Protein AF-A0A8S2WFT0-F1 (afdb_monomer)

Nearest PDB structures (foldseek):
  3u0j-assembly2_A  TM=7.528E-01  e=4.608E-02  Pseudomonas syringae pv. tomato str. DC3000
  3u0j-assembly1_B  TM=7.737E-01  e=7.701E-02  Pseudomonas syringae pv. tomato str. DC3000
  1og3-assembly1_A  TM=6.635E-01  e=4.914E-02  Rattus norvegicus
  1ojz-assembly1_A  TM=5.974E-01  e=1.361E-02  Staphylococcus aureus
  4h0x-assembly1_A  TM=6.082E-01  e=4.608E-02  Clostridium perfringens

Radius of gyration: 13.29 Å; Cα contacts (8 Å, |Δi|>4): 196; chains: 1; bounding box: 23×29×34 Å

Secondary structure (DSSP, 8-state):
-EEESS--GGG--TT-EEEE-S-EEEES-HHHHHHHH-SSS--EEE----SS-EE-TTTSS-GGG-EEEEPTTEEEE--S--EE-TTS-EE-

Solvent-accessible surface area (backbone atoms only — not comparable to full-atom values): 5101 Å² total; per-residue (Å²): 54,36,41,34,62,46,57,59,34,88,82,51,47,54,71,40,74,47,66,43,68,55,73,41,78,27,28,78,39,69,70,55,34,51,66,40,23,51,92,56,52,37,13,21,40,37,71,63,88,72,96,71,60,45,73,38,71,92,75,51,94,60,60,90,36,55,41,30,42,33,56,57,58,44,73,46,66,37,84,54,65,48,45,76,44,97,59,57,20,22,36,70

Sequence (92 aa):
RRGVPIDIGKNFAKNQILQWWSVNSCSSSPNVIKNFLGDNQNSTLFLIEALNGKKISGYTECENEDEVILRMGTEFRVKGDPLAQLNSSCIV

Mean predicted aligned error: 3.64 Å

Structure (mmCIF, N/CA/C/O backbone):
data_AF-A0A8S2WFT0-F1
#
_entry.id   AF-A0A8S2WFT0-F1
#
loop_
_atom_site.group_PDB
_atom_site.id
_atom_site.type_symbol
_atom_site.label_atom_id
_atom_site.label_alt_id
_atom_site.label_comp_id
_atom_site.label_asym_id
_atom_site.label_entity_id
_atom_site.label_seq_id
_atom_site.pdbx_PDB_ins_code
_atom_site.Cartn_x
_atom_site.Cartn_y
_atom_site.Cartn_z
_atom_site.occupancy
_atom_site.B_iso_or_equiv
_atom_site.auth_seq_id
_atom_site.auth_comp_id
_atom_site.auth_asym_id
_atom_site.auth_atom_id
_atom_site.pdbx_PDB_model_num
ATOM 1 N N . ARG A 1 1 ? -5.111 2.794 1.670 1.00 93.12 1 ARG A N 1
ATOM 2 C CA . ARG A 1 1 ? -3.899 3.342 1.005 1.00 93.12 1 ARG A CA 1
ATOM 3 C C . ARG A 1 1 ? -2.765 3.365 2.025 1.00 93.12 1 ARG A C 1
ATOM 5 O O . ARG A 1 1 ? -3.059 3.346 3.219 1.00 93.12 1 ARG A O 1
ATOM 12 N N . ARG A 1 2 ? -1.506 3.397 1.586 1.00 94.44 2 ARG A N 1
ATOM 13 C CA . ARG A 1 2 ? -0.337 3.390 2.479 1.00 94.44 2 ARG A CA 1
ATOM 14 C C . ARG A 1 2 ? 0.747 4.328 1.952 1.00 94.44 2 ARG A C 1
ATOM 16 O O . ARG A 1 2 ? 1.065 4.264 0.772 1.00 94.44 2 ARG A O 1
ATOM 23 N N . GLY A 1 3 ? 1.284 5.182 2.819 1.00 93.94 3 GLY A N 1
ATOM 24 C CA . GLY A 1 3 ? 2.437 6.030 2.516 1.00 93.94 3 GLY A CA 1
ATOM 25 C C . GLY A 1 3 ? 3.723 5.393 3.031 1.00 93.94 3 GLY A C 1
ATOM 26 O O . GLY A 1 3 ? 3.716 4.761 4.089 1.00 93.94 3 GLY A O 1
ATOM 27 N N . VAL A 1 4 ? 4.804 5.521 2.268 1.00 93.94 4 VAL A N 1
ATOM 28 C CA . VAL A 1 4 ? 6.147 5.073 2.646 1.00 93.94 4 VAL A CA 1
ATOM 29 C C . VAL A 1 4 ? 7.135 6.202 2.318 1.00 93.94 4 VAL A C 1
ATOM 31 O O . VAL A 1 4 ? 7.164 6.633 1.165 1.00 93.94 4 VAL A O 1
ATOM 34 N N . PRO A 1 5 ? 7.968 6.673 3.265 1.00 93.69 5 PRO A N 1
ATOM 35 C CA . PRO A 1 5 ? 8.825 7.851 3.081 1.00 93.69 5 PRO A CA 1
ATOM 36 C C . PRO A 1 5 ? 10.137 7.542 2.328 1.00 93.69 5 PRO A C 1
ATOM 38 O O . PRO A 1 5 ? 11.185 8.111 2.621 1.00 93.69 5 PRO A O 1
ATOM 41 N N . ILE A 1 6 ? 10.088 6.586 1.397 1.00 91.81 6 ILE A N 1
ATOM 42 C CA . ILE A 1 6 ? 11.163 6.228 0.465 1.00 91.81 6 ILE A CA 1
ATOM 43 C C . ILE A 1 6 ? 10.547 5.872 -0.896 1.00 91.81 6 ILE A C 1
ATOM 45 O O . ILE A 1 6 ? 9.453 5.301 -0.948 1.00 91.81 6 ILE A O 1
ATOM 49 N N . ASP A 1 7 ? 11.239 6.182 -1.996 1.00 90.94 7 ASP A N 1
ATOM 50 C CA . ASP A 1 7 ? 10.856 5.717 -3.336 1.00 90.94 7 ASP A CA 1
ATOM 51 C C . ASP A 1 7 ? 11.302 4.261 -3.539 1.00 90.94 7 ASP A C 1
ATOM 53 O O . ASP A 1 7 ? 12.491 3.956 -3.641 1.00 90.94 7 ASP A O 1
ATOM 57 N N . ILE A 1 8 ? 10.326 3.359 -3.591 1.00 92.94 8 ILE A N 1
ATOM 58 C CA . ILE A 1 8 ? 10.493 1.940 -3.918 1.00 92.94 8 ILE A CA 1
ATOM 59 C C . ILE A 1 8 ? 9.598 1.534 -5.092 1.00 92.94 8 ILE A C 1
ATOM 61 O O . ILE A 1 8 ? 9.451 0.342 -5.365 1.00 92.94 8 ILE A O 1
ATOM 65 N N . GLY A 1 9 ? 8.997 2.501 -5.795 1.00 90.19 9 GLY A N 1
ATOM 66 C CA . GLY A 1 9 ? 8.009 2.239 -6.841 1.00 90.19 9 GLY A CA 1
ATOM 67 C C . GLY A 1 9 ? 8.566 1.416 -8.000 1.00 90.19 9 GLY A C 1
ATOM 68 O O . GLY A 1 9 ? 7.877 0.560 -8.541 1.00 90.19 9 GLY A O 1
ATOM 69 N N . LYS A 1 10 ? 9.860 1.577 -8.298 1.00 90.75 10 LYS A N 1
ATOM 70 C CA . LYS A 1 10 ? 10.585 0.828 -9.342 1.00 90.75 10 LYS A CA 1
ATOM 71 C C . LYS A 1 10 ? 10.648 -0.686 -9.107 1.00 90.75 10 LYS A C 1
ATOM 73 O O . LYS A 1 10 ? 10.946 -1.423 -10.039 1.00 90.75 10 LYS A O 1
ATOM 78 N N . ASN A 1 11 ? 10.369 -1.151 -7.889 1.00 93.31 11 ASN A N 1
ATOM 79 C CA . ASN A 1 11 ? 10.346 -2.579 -7.558 1.00 93.31 11 ASN A CA 1
ATOM 80 C C . ASN A 1 11 ? 9.023 -3.261 -7.941 1.00 93.31 11 ASN A C 1
ATOM 82 O O . ASN A 1 11 ? 8.887 -4.471 -7.747 1.00 93.31 11 ASN A O 1
ATOM 86 N N . PHE A 1 12 ? 8.054 -2.487 -8.436 1.00 94.81 12 PHE A N 1
ATOM 87 C CA . PHE A 1 12 ? 6.722 -2.951 -8.785 1.00 94.81 12 PHE A CA 1
ATOM 88 C C . PHE A 1 12 ? 6.515 -2.866 -10.295 1.00 94.81 12 PHE A C 1
ATOM 90 O O . PHE A 1 12 ? 6.805 -1.852 -10.921 1.00 94.81 12 PHE A O 1
ATOM 97 N N . ALA A 1 13 ? 5.988 -3.929 -10.885 1.00 95.12 13 ALA A N 1
ATOM 98 C CA . ALA A 1 13 ? 5.601 -3.972 -12.288 1.00 95.12 13 ALA A CA 1
ATOM 99 C C . ALA A 1 13 ? 4.147 -4.422 -12.409 1.00 95.12 13 ALA A C 1
ATOM 101 O O . ALA A 1 13 ? 3.661 -5.220 -11.603 1.00 95.12 13 ALA A O 1
ATOM 102 N N . LYS A 1 14 ? 3.434 -3.942 -13.431 1.00 96.19 14 LYS A N 1
AT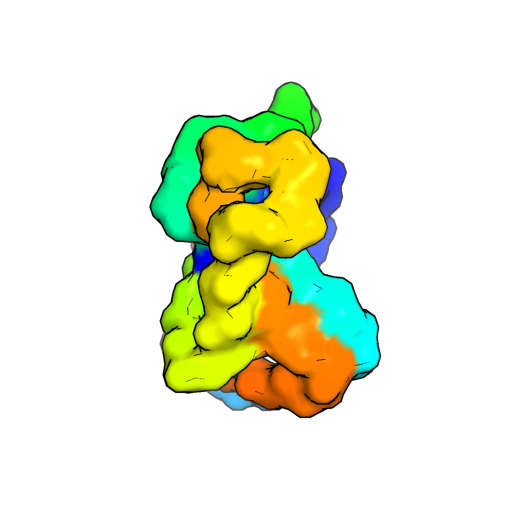OM 103 C CA . LYS A 1 14 ? 2.054 -4.364 -13.677 1.00 96.19 14 LYS A CA 1
ATOM 104 C C . LYS A 1 14 ? 1.940 -5.890 -13.757 1.00 96.19 14 LYS A C 1
ATOM 106 O O . LYS A 1 14 ? 2.773 -6.564 -14.355 1.00 96.19 14 LYS A O 1
ATOM 111 N N . ASN A 1 15 ? 0.870 -6.430 -13.175 1.00 96.75 15 ASN A N 1
ATOM 112 C CA . ASN A 1 15 ? 0.587 -7.862 -13.019 1.00 96.75 15 ASN A CA 1
ATOM 113 C C . ASN A 1 15 ? 1.554 -8.641 -12.118 1.00 96.75 15 ASN A C 1
ATOM 115 O O . ASN A 1 15 ? 1.327 -9.835 -11.912 1.00 96.75 15 ASN A O 1
ATOM 119 N N . GLN A 1 16 ? 2.573 -8.004 -11.537 1.00 96.75 16 GLN A N 1
ATOM 120 C CA . GLN A 1 16 ? 3.396 -8.642 -10.520 1.00 96.75 16 GLN A CA 1
ATOM 121 C C . GLN A 1 16 ? 2.522 -9.058 -9.338 1.00 96.75 16 GLN A C 1
ATOM 123 O O . GLN A 1 16 ? 1.688 -8.289 -8.847 1.00 96.75 16 GLN A O 1
ATOM 128 N N . ILE A 1 17 ? 2.727 -10.294 -8.895 1.00 96.94 17 ILE A N 1
ATOM 129 C CA . ILE A 1 17 ? 2.153 -10.821 -7.665 1.00 96.94 17 ILE A CA 1
ATOM 130 C C . ILE A 1 17 ? 3.221 -10.686 -6.588 1.00 96.94 17 ILE A C 1
ATOM 132 O O . ILE A 1 17 ? 4.366 -11.092 -6.786 1.00 96.94 17 ILE A O 1
ATOM 136 N N . LEU A 1 18 ? 2.852 -10.085 -5.466 1.00 95.06 18 LEU A N 1
ATOM 137 C CA . LEU A 1 18 ? 3.729 -9.929 -4.316 1.00 95.06 18 LEU A CA 1
ATOM 138 C C . LEU A 1 18 ? 3.003 -10.321 -3.040 1.00 95.06 18 LEU A C 1
ATOM 140 O O . LEU A 1 18 ? 1.795 -10.135 -2.911 1.00 95.06 18 LEU A O 1
ATOM 144 N N . GLN A 1 19 ? 3.766 -10.817 -2.079 1.00 95.69 19 GLN A N 1
ATOM 145 C CA . GLN A 1 19 ? 3.256 -11.160 -0.766 1.00 95.69 19 GLN A CA 1
ATOM 146 C C . GLN A 1 19 ? 3.931 -10.287 0.281 1.00 95.69 19 GLN A C 1
ATOM 148 O O . GLN A 1 19 ? 5.160 -10.227 0.365 1.00 95.69 19 GLN A O 1
ATOM 153 N N . TRP A 1 20 ? 3.128 -9.601 1.089 1.00 94.44 20 TRP A N 1
ATOM 154 C CA . TRP A 1 20 ? 3.639 -8.879 2.244 1.00 94.44 20 TRP A CA 1
ATOM 155 C C . TRP A 1 20 ? 3.569 -9.761 3.482 1.00 94.44 20 TRP A C 1
ATOM 157 O O . TRP A 1 20 ? 2.498 -10.019 4.026 1.00 94.44 20 TRP A O 1
ATOM 167 N N . TRP A 1 21 ? 4.735 -10.221 3.932 1.00 94.00 21 TRP A N 1
ATOM 168 C CA . TRP A 1 21 ? 4.864 -11.111 5.086 1.00 94.00 21 TRP A CA 1
ATOM 169 C C . TRP A 1 21 ? 4.563 -10.430 6.421 1.00 94.00 21 TRP A C 1
ATOM 171 O O . TRP A 1 21 ? 4.095 -11.086 7.344 1.00 94.00 21 TRP A O 1
ATOM 181 N N . SER A 1 22 ? 4.795 -9.124 6.535 1.00 94.12 22 SER A N 1
ATOM 182 C CA . SER A 1 22 ? 4.488 -8.368 7.748 1.00 94.12 22 SER A CA 1
ATOM 183 C C . SER A 1 22 ? 2.996 -8.048 7.871 1.00 94.12 22 SER A C 1
ATOM 185 O O . SER A 1 22 ? 2.242 -8.046 6.895 1.00 94.12 22 SER A O 1
ATOM 187 N N . VAL A 1 23 ? 2.567 -7.712 9.087 1.00 93.50 23 VAL A N 1
ATOM 188 C CA . VAL A 1 23 ? 1.315 -6.972 9.283 1.00 93.50 23 VAL A CA 1
ATOM 189 C C . VAL A 1 23 ? 1.487 -5.588 8.660 1.00 93.50 23 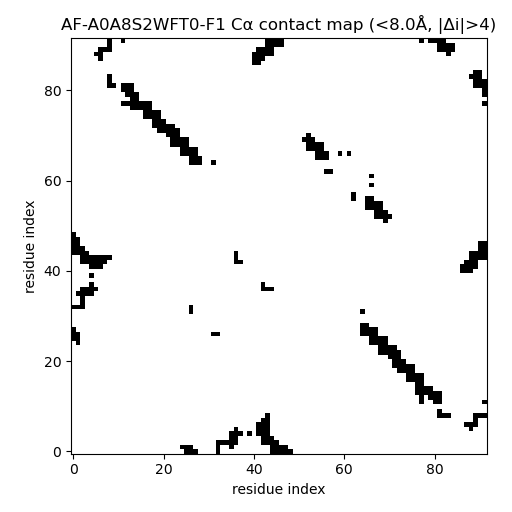VAL A C 1
ATOM 191 O O . VAL A 1 23 ? 2.516 -4.941 8.862 1.00 93.50 23 VAL A O 1
ATOM 194 N N . ASN A 1 24 ? 0.505 -5.144 7.877 1.00 93.69 24 ASN A N 1
ATOM 195 C CA . ASN A 1 24 ? 0.581 -3.863 7.180 1.00 93.69 24 ASN A CA 1
ATOM 196 C C . ASN A 1 24 ? -0.534 -2.934 7.638 1.00 93.69 24 ASN A C 1
ATOM 198 O O . ASN A 1 24 ? -1.713 -3.230 7.447 1.00 93.69 24 ASN A O 1
ATOM 202 N N . SER A 1 25 ? -0.134 -1.792 8.194 1.00 93.31 25 SER A N 1
ATOM 203 C CA . SER A 1 25 ? -1.042 -0.696 8.509 1.00 93.31 25 SER A CA 1
ATOM 204 C C . SER A 1 25 ? -1.305 0.166 7.272 1.00 93.31 25 SER A C 1
ATOM 206 O O . SER A 1 25 ? -0.392 0.480 6.491 1.00 93.31 25 SER A O 1
ATOM 208 N N . CYS A 1 26 ? -2.580 0.490 7.077 1.00 95.19 26 CYS A N 1
ATOM 209 C CA . CYS A 1 26 ? -3.117 1.323 6.012 1.00 95.19 26 CYS A CA 1
ATOM 210 C C . CYS A 1 26 ? -4.148 2.288 6.597 1.00 95.19 26 CYS A C 1
ATOM 212 O O . CYS A 1 26 ? -4.762 2.003 7.616 1.00 95.19 26 CYS A O 1
ATOM 214 N N . SER A 1 27 ? -4.423 3.379 5.890 1.00 95.94 27 SER A N 1
ATOM 215 C CA . SER A 1 27 ? -5.491 4.311 6.259 1.00 95.94 27 SER A CA 1
ATOM 216 C C . SER A 1 27 ? -6.409 4.592 5.067 1.00 95.94 27 SER A C 1
ATOM 218 O O . SER A 1 27 ? -5.997 4.496 3.895 1.00 95.94 27 SER A O 1
ATOM 220 N N . SER A 1 28 ? -7.677 4.907 5.352 1.00 93.12 28 SER A N 1
ATOM 221 C CA . SER A 1 28 ? -8.595 5.517 4.379 1.00 93.12 28 SER A CA 1
ATOM 222 C C . SER A 1 28 ? -8.535 7.048 4.359 1.00 93.12 28 SER A C 1
ATOM 224 O O . SER A 1 28 ? -8.987 7.640 3.377 1.00 93.12 28 SER A O 1
ATOM 226 N N . SER A 1 29 ? -7.931 7.682 5.367 1.00 94.25 29 SER A N 1
ATOM 227 C CA . SER A 1 29 ? -7.814 9.137 5.493 1.00 94.25 29 SER A CA 1
ATOM 228 C C . SER A 1 29 ? -6.620 9.687 4.694 1.00 94.25 29 SER A C 1
ATOM 230 O O . SER A 1 29 ? -5.467 9.378 5.006 1.00 94.25 29 SER A O 1
ATOM 232 N N . PRO A 1 30 ? -6.843 10.543 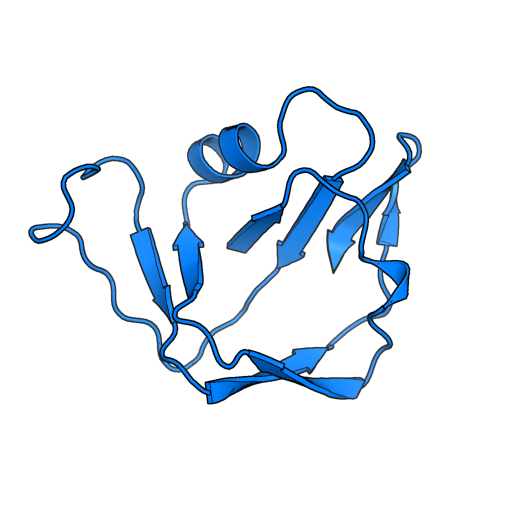3.673 1.00 90.38 30 PRO A N 1
ATOM 233 C CA . PRO A 1 30 ? -5.761 11.154 2.896 1.00 90.38 30 PRO A CA 1
ATOM 234 C C . PRO A 1 30 ? -4.780 11.971 3.740 1.00 90.38 30 PRO A C 1
ATOM 236 O O . PRO A 1 30 ? -3.597 12.014 3.417 1.00 90.38 30 PRO A O 1
ATOM 239 N N . ASN A 1 31 ? -5.259 12.614 4.807 1.00 92.38 31 ASN A N 1
ATOM 240 C CA . ASN A 1 31 ? -4.427 13.468 5.655 1.00 92.38 31 ASN A CA 1
ATOM 241 C C . ASN A 1 31 ? -3.446 12.645 6.492 1.00 92.38 31 ASN A C 1
ATOM 243 O O . ASN A 1 31 ? -2.277 12.997 6.576 1.00 92.38 31 ASN A O 1
ATOM 247 N N . VAL A 1 32 ? -3.900 11.511 7.025 1.00 94.19 32 VAL A N 1
ATOM 248 C CA . VAL A 1 32 ? -3.055 10.576 7.780 1.00 94.19 32 VAL A CA 1
ATOM 249 C C . VAL A 1 32 ? -1.955 10.030 6.877 1.00 94.19 32 VAL A C 1
ATOM 251 O O . VAL A 1 32 ? -0.780 10.069 7.221 1.00 94.19 32 VAL A O 1
ATOM 254 N N . ILE A 1 33 ? -2.315 9.606 5.662 1.00 94.00 33 ILE A N 1
ATOM 255 C CA . ILE A 1 33 ? -1.357 9.059 4.693 1.00 94.00 33 ILE A CA 1
ATOM 256 C C . ILE A 1 33 ? -0.279 10.078 4.317 1.00 94.00 33 ILE A C 1
ATOM 258 O O . ILE A 1 33 ? 0.879 9.691 4.180 1.00 94.00 33 ILE A O 1
ATOM 262 N N . LYS A 1 34 ? -0.635 11.362 4.162 1.00 91.38 34 LYS A N 1
ATOM 263 C CA . LYS A 1 34 ? 0.340 12.427 3.870 1.00 91.38 34 LYS A CA 1
ATOM 264 C C . LYS A 1 34 ? 1.436 12.495 4.932 1.00 91.38 34 LYS A C 1
ATOM 266 O O . LYS A 1 34 ? 2.599 12.600 4.563 1.00 91.38 34 LYS A O 1
ATOM 271 N N . ASN A 1 35 ? 1.093 12.331 6.209 1.00 92.38 35 ASN A N 1
ATOM 272 C CA . ASN A 1 35 ? 2.079 12.336 7.294 1.00 92.38 35 ASN A CA 1
ATOM 273 C C . ASN A 1 35 ? 3.092 11.182 7.162 1.00 92.38 35 ASN A C 1
ATOM 275 O O . ASN A 1 35 ? 4.260 11.349 7.495 1.00 92.38 35 ASN A O 1
ATOM 279 N N . PHE A 1 36 ? 2.676 10.032 6.617 1.00 92.06 36 PHE A N 1
ATOM 280 C CA . PHE A 1 36 ? 3.555 8.877 6.380 1.00 92.06 36 PHE A CA 1
ATOM 281 C C . PHE A 1 36 ? 4.392 8.966 5.095 1.00 92.06 36 PHE A C 1
ATOM 283 O O . PHE A 1 36 ? 5.315 8.170 4.919 1.00 92.06 36 PHE A O 1
ATOM 290 N N . LEU A 1 37 ? 4.091 9.898 4.186 1.00 91.19 37 LEU A N 1
ATOM 291 C CA . LEU A 1 37 ? 4.957 10.179 3.033 1.00 91.19 37 LEU A CA 1
ATOM 292 C C . LEU A 1 37 ? 6.182 11.012 3.440 1.00 91.19 37 LEU A C 1
ATOM 294 O O . LEU A 1 37 ? 7.211 10.938 2.771 1.00 91.19 37 LEU A O 1
ATOM 298 N N . GLY A 1 38 ? 6.088 11.734 4.562 1.00 85.31 38 GLY A N 1
ATOM 299 C CA . GLY A 1 38 ? 7.117 12.649 5.045 1.00 85.31 38 GLY A CA 1
ATOM 300 C C . GLY A 1 38 ? 7.258 13.904 4.177 1.00 85.31 38 GLY A C 1
ATOM 301 O O . GLY A 1 38 ? 6.568 14.073 3.173 1.00 85.31 38 GLY A O 1
ATOM 302 N N . ASP A 1 39 ? 8.188 14.777 4.564 1.00 80.31 39 ASP A N 1
ATOM 303 C CA . ASP A 1 39 ? 8.467 16.038 3.852 1.00 80.31 39 ASP A CA 1
ATOM 304 C C . ASP A 1 39 ? 9.449 15.866 2.681 1.00 80.31 39 ASP A C 1
ATOM 306 O O . ASP A 1 39 ? 9.697 16.788 1.901 1.00 80.31 39 ASP A O 1
ATOM 310 N N . ASN A 1 40 ? 10.032 14.673 2.553 1.00 69.00 40 ASN A N 1
ATOM 311 C CA . ASN A 1 40 ? 11.005 14.373 1.519 1.00 69.00 40 ASN A CA 1
ATOM 312 C C . ASN A 1 40 ? 10.317 14.122 0.177 1.00 69.00 40 ASN A C 1
ATOM 314 O O . ASN A 1 40 ? 9.280 13.470 0.079 1.00 69.00 40 ASN A O 1
ATOM 318 N N . GLN A 1 41 ? 10.962 14.585 -0.890 1.00 76.00 41 GLN A N 1
ATOM 319 C CA . GLN A 1 41 ? 10.446 14.445 -2.248 1.00 76.00 41 GLN A CA 1
ATOM 320 C C . GLN A 1 41 ? 10.484 12.980 -2.755 1.00 76.00 41 GLN A C 1
ATOM 322 O O . GLN A 1 41 ? 9.767 12.632 -3.682 1.00 76.00 41 GLN A O 1
ATOM 327 N N . ASN A 1 42 ? 11.191 12.073 -2.071 1.00 88.88 42 ASN A N 1
ATOM 328 C CA . ASN A 1 42 ? 11.305 10.657 -2.441 1.00 88.88 42 ASN A CA 1
ATOM 329 C C . ASN A 1 42 ? 10.400 9.768 -1.576 1.00 88.88 42 ASN A C 1
ATOM 331 O O . ASN A 1 42 ? 10.849 9.236 -0.562 1.00 88.88 42 ASN A O 1
ATOM 335 N N . SER A 1 43 ? 9.143 9.580 -1.969 1.00 94.06 43 SER A N 1
ATOM 336 C CA . SER A 1 43 ? 8.185 8.734 -1.241 1.00 94.06 43 SER A CA 1
ATOM 337 C C . SER A 1 43 ? 7.384 7.829 -2.175 1.00 94.06 43 SER A C 1
ATOM 339 O O . SER A 1 43 ? 7.312 8.065 -3.378 1.00 94.06 43 SER A O 1
ATOM 341 N N . THR A 1 44 ? 6.776 6.776 -1.629 1.00 94.88 44 THR A N 1
ATOM 342 C CA . THR A 1 44 ? 5.887 5.874 -2.369 1.00 94.88 44 THR A CA 1
ATOM 343 C C . THR A 1 44 ? 4.494 5.894 -1.759 1.00 94.88 44 THR A C 1
ATOM 345 O O . THR A 1 44 ? 4.322 5.616 -0.569 1.00 94.88 44 THR A O 1
ATOM 348 N N . LEU A 1 45 ? 3.484 6.176 -2.579 1.00 95.00 45 LEU A N 1
ATOM 349 C CA . LEU A 1 45 ? 2.077 6.052 -2.217 1.00 95.00 45 LEU A CA 1
ATOM 350 C C . LEU A 1 45 ? 1.489 4.787 -2.843 1.00 95.00 45 LEU A C 1
ATOM 352 O O . LEU A 1 45 ? 1.355 4.702 -4.058 1.00 95.00 45 LEU A O 1
ATOM 356 N N . PHE A 1 46 ? 1.057 3.850 -2.003 1.00 95.69 46 PHE A N 1
ATOM 357 C CA . PHE A 1 46 ? 0.335 2.655 -2.427 1.00 95.69 46 PHE A CA 1
ATOM 358 C C . PHE A 1 46 ? -1.178 2.889 -2.434 1.00 95.69 46 PHE A C 1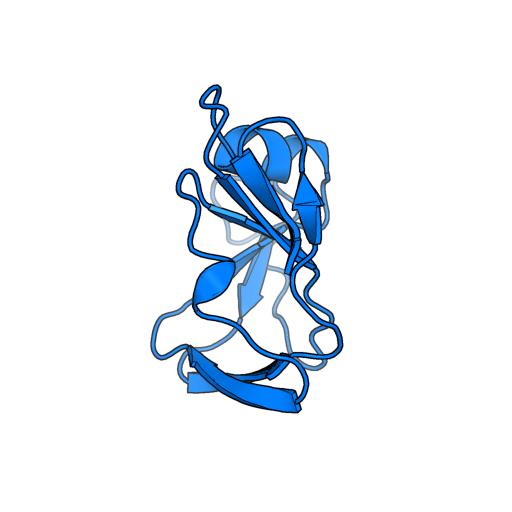
ATOM 360 O O . PHE A 1 46 ? -1.808 3.140 -1.387 1.00 95.69 46 PHE A O 1
ATOM 367 N N . LEU A 1 47 ? -1.782 2.741 -3.609 1.00 95.50 47 LEU A N 1
ATOM 368 C CA . LEU A 1 47 ? -3.223 2.690 -3.810 1.00 95.50 47 LEU A CA 1
ATOM 369 C C . LEU A 1 47 ? -3.693 1.237 -3.708 1.00 95.50 47 LEU A C 1
ATOM 371 O O . LEU A 1 47 ? -3.603 0.447 -4.637 1.00 95.50 47 LEU A O 1
ATOM 375 N N . ILE A 1 48 ? -4.196 0.886 -2.527 1.00 95.12 48 ILE A N 1
ATOM 376 C CA . ILE A 1 48 ? -4.560 -0.491 -2.194 1.00 95.12 48 ILE A CA 1
ATOM 377 C C . ILE A 1 48 ? -6.076 -0.630 -2.176 1.00 95.12 48 ILE A C 1
ATOM 379 O O . ILE A 1 48 ? -6.748 0.022 -1.372 1.00 95.12 48 ILE A O 1
ATOM 383 N N . GLU A 1 49 ? -6.580 -1.540 -3.002 1.00 94.12 49 GLU A N 1
ATOM 384 C CA . GLU A 1 49 ? -7.927 -2.095 -2.911 1.00 94.12 49 GLU A CA 1
ATO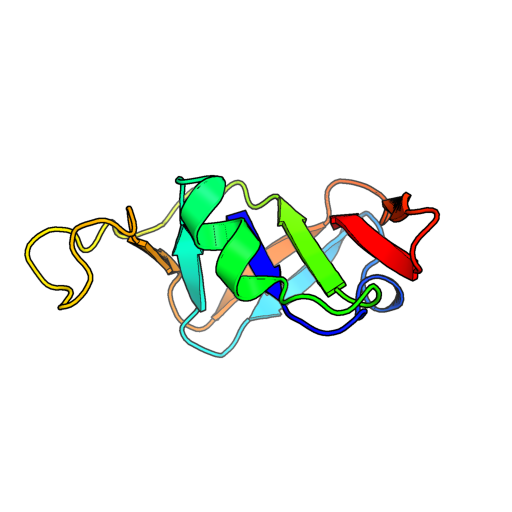M 385 C C . GLU A 1 49 ? -7.834 -3.472 -2.251 1.00 94.12 49 GLU A C 1
ATOM 387 O O . GLU A 1 49 ? -7.316 -4.425 -2.832 1.00 94.12 49 GLU A O 1
ATOM 392 N N . ALA A 1 50 ? -8.288 -3.573 -1.002 1.00 91.31 50 ALA A N 1
ATOM 393 C CA . ALA A 1 50 ? -8.230 -4.811 -0.235 1.00 91.31 50 ALA A CA 1
ATOM 394 C C . ALA A 1 50 ? -9.625 -5.431 -0.107 1.00 91.31 50 ALA A C 1
ATOM 396 O O . ALA A 1 50 ? -10.567 -4.759 0.304 1.00 91.31 50 ALA A O 1
ATOM 397 N N . LEU A 1 51 ? -9.736 -6.732 -0.394 1.00 90.69 51 LEU A N 1
ATOM 398 C CA . LEU A 1 51 ? -10.950 -7.513 -0.119 1.00 90.69 51 LEU A CA 1
ATOM 399 C C . LEU A 1 51 ? -11.104 -7.804 1.380 1.00 90.69 51 LEU A C 1
ATOM 401 O O . LEU A 1 51 ? -12.212 -7.826 1.904 1.00 90.69 51 LEU A O 1
ATOM 405 N N . ASN A 1 52 ? -9.977 -8.020 2.065 1.00 87.81 52 ASN A N 1
ATOM 406 C CA . ASN A 1 52 ? -9.921 -8.429 3.463 1.00 87.81 52 ASN A CA 1
ATOM 407 C C . ASN A 1 52 ? -8.991 -7.493 4.244 1.00 87.81 52 ASN A C 1
ATOM 409 O O . ASN A 1 52 ? -7.779 -7.694 4.279 1.00 87.81 52 ASN A O 1
ATOM 413 N N . GLY A 1 53 ? -9.566 -6.477 4.883 1.00 92.81 53 GLY A N 1
ATOM 414 C CA . GLY A 1 53 ? -8.880 -5.597 5.828 1.00 92.81 53 GLY A CA 1
ATOM 415 C C . GLY A 1 53 ? -9.715 -5.434 7.094 1.00 92.81 53 GLY A C 1
ATOM 416 O O . GLY A 1 53 ? -10.946 -5.413 7.031 1.00 92.81 53 GLY A O 1
ATOM 417 N N . LYS A 1 54 ? -9.066 -5.345 8.256 1.00 95.56 54 LYS A N 1
ATOM 418 C CA . LYS A 1 54 ? -9.756 -5.117 9.530 1.00 95.56 54 LYS A CA 1
ATOM 419 C C . LYS A 1 54 ? -9.627 -3.648 9.909 1.00 95.56 54 LYS A C 1
ATOM 421 O O . LYS A 1 54 ? -8.523 -3.189 10.169 1.00 95.56 54 LYS A O 1
ATOM 426 N N . LYS A 1 55 ? -10.754 -2.938 9.975 1.00 95.31 55 LYS A N 1
ATOM 427 C CA . LYS A 1 55 ? -10.823 -1.650 10.678 1.00 95.31 55 LYS A CA 1
ATOM 428 C C . LYS A 1 55 ? -10.589 -1.894 12.166 1.00 95.31 55 LYS A C 1
ATOM 430 O O . LYS A 1 55 ? -11.224 -2.798 12.723 1.00 95.31 55 LYS A O 1
ATOM 435 N N . ILE A 1 56 ? -9.695 -1.121 12.772 1.00 95.94 56 ILE A N 1
ATOM 436 C CA . ILE A 1 56 ? -9.324 -1.279 14.186 1.00 95.94 56 ILE A CA 1
ATOM 437 C C . ILE A 1 56 ? -9.688 -0.074 15.062 1.00 95.94 56 ILE A C 1
ATOM 439 O O . ILE A 1 56 ? -9.200 0.033 16.181 1.00 95.94 56 ILE A O 1
ATOM 443 N N . SER A 1 57 ? -10.591 0.790 14.590 1.00 93.44 57 SER A N 1
ATOM 444 C CA . SER A 1 57 ? -11.252 1.801 15.428 1.00 93.44 57 SER A CA 1
ATOM 445 C C . SER A 1 57 ? -11.837 1.153 16.689 1.00 93.44 57 SER A C 1
ATOM 447 O O . SER A 1 57 ? -12.512 0.120 16.582 1.00 93.44 57 SER A O 1
ATOM 449 N N . GLY A 1 58 ? -11.584 1.734 17.857 1.00 94.81 58 GLY A N 1
ATOM 450 C CA . GLY A 1 58 ? -11.928 1.184 19.170 1.00 94.81 58 GLY A CA 1
ATOM 451 C C . GLY A 1 58 ? -10.891 0.220 19.764 1.00 94.81 58 GLY A C 1
ATOM 452 O O . GLY A 1 58 ? -11.076 -0.237 20.890 1.00 94.81 58 GLY A O 1
ATOM 453 N N . TYR A 1 59 ? -9.834 -0.125 19.021 1.00 93.62 59 TYR A N 1
ATOM 454 C CA . TYR A 1 59 ? -8.703 -0.934 19.504 1.00 93.62 59 TYR A CA 1
ATOM 455 C C . TYR A 1 59 ? -7.357 -0.207 19.405 1.00 93.62 59 TYR A C 1
ATOM 457 O O . TYR A 1 59 ? -6.424 -0.570 20.117 1.00 93.62 59 TYR A O 1
ATOM 465 N N . THR A 1 60 ? -7.230 0.744 18.478 1.00 94.38 60 THR A N 1
ATOM 466 C CA . THR A 1 60 ? -6.000 1.509 18.245 1.00 94.38 60 THR A CA 1
ATOM 467 C C . THR A 1 60 ? -5.873 2.656 19.248 1.00 94.38 60 THR A C 1
ATOM 469 O O . THR A 1 60 ? -6.870 3.201 19.708 1.00 94.38 60 THR A O 1
ATOM 472 N N . GLU A 1 61 ? -4.645 3.060 19.569 1.00 94.56 61 GLU A N 1
ATOM 473 C CA . GLU A 1 61 ? -4.398 4.310 20.303 1.00 94.56 61 GLU A CA 1
ATOM 474 C C . GLU A 1 61 ? -4.706 5.538 19.419 1.00 94.56 61 GLU A C 1
ATOM 476 O O . GLU A 1 61 ? -5.100 6.597 19.907 1.00 94.56 61 GLU A O 1
ATOM 481 N N . CYS A 1 62 ? -4.592 5.378 18.096 1.00 92.69 62 CYS A N 1
ATOM 482 C CA . CYS A 1 62 ? -4.734 6.441 17.108 1.00 92.69 62 CYS A CA 1
ATOM 483 C C . CYS A 1 62 ? -6.128 6.445 16.452 1.00 92.69 62 CYS A C 1
ATOM 485 O O . CYS A 1 62 ? -6.274 6.204 15.254 1.00 92.69 62 CYS A O 1
ATOM 487 N N . GLU A 1 63 ? -7.180 6.741 17.218 1.00 92.69 63 GLU A N 1
ATOM 488 C CA . GLU A 1 63 ? -8.578 6.633 16.745 1.00 92.69 63 GLU A CA 1
ATOM 48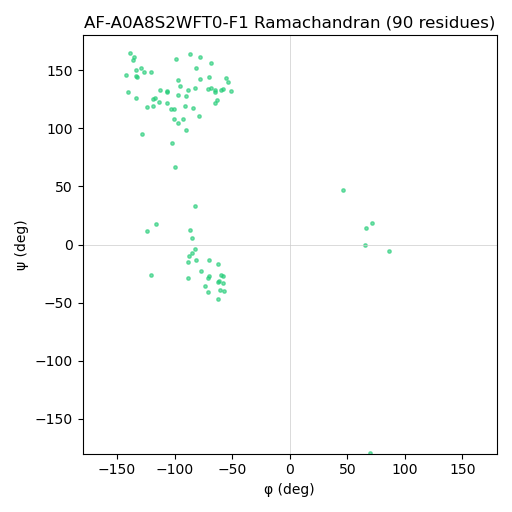9 C C . GLU A 1 63 ? -8.908 7.485 15.505 1.00 92.69 63 GLU A C 1
ATOM 491 O O . GLU A 1 63 ? -9.771 7.130 14.704 1.00 92.69 63 GLU A O 1
ATOM 496 N N . ASN A 1 64 ? -8.191 8.592 15.298 1.00 92.81 64 ASN A N 1
ATOM 497 C CA . ASN A 1 64 ? -8.423 9.506 14.175 1.00 92.81 64 ASN A CA 1
ATOM 498 C C . ASN A 1 64 ? -7.703 9.089 12.879 1.00 92.81 64 ASN A C 1
ATOM 500 O O . ASN A 1 64 ? -7.706 9.846 11.904 1.00 92.81 64 ASN A O 1
ATOM 504 N N . GLU A 1 65 ? -7.053 7.922 12.855 1.00 94.06 65 GLU A N 1
ATOM 505 C CA . GLU A 1 65 ? -6.285 7.475 11.692 1.00 94.06 65 GLU A CA 1
ATOM 506 C C . GLU A 1 65 ? -7.100 6.706 10.649 1.00 94.06 65 GLU A C 1
ATOM 508 O O . GLU A 1 65 ? -6.602 6.469 9.546 1.00 94.06 65 GLU A O 1
ATOM 513 N N . ASP A 1 66 ? -8.345 6.328 10.953 1.00 94.25 66 ASP A N 1
ATOM 514 C CA . ASP A 1 66 ? -9.143 5.404 10.134 1.00 94.25 66 ASP A CA 1
ATOM 515 C C . ASP A 1 66 ? -8.332 4.160 9.719 1.00 94.25 66 ASP A C 1
ATOM 517 O O . ASP A 1 66 ? -8.269 3.773 8.542 1.00 94.25 66 ASP A O 1
ATOM 521 N N . GLU A 1 67 ? -7.640 3.574 10.696 1.00 96.25 67 GLU A N 1
ATOM 522 C CA . GLU A 1 67 ? -6.655 2.530 10.457 1.00 96.25 67 GLU A CA 1
ATOM 523 C C . GLU A 1 67 ? -7.306 1.204 10.032 1.00 96.25 67 GLU A C 1
ATOM 525 O O . GLU A 1 67 ? -8.275 0.703 10.620 1.00 96.25 67 GLU A O 1
ATOM 530 N N . VAL A 1 68 ? -6.727 0.614 8.988 1.00 96.38 68 VAL A N 1
ATOM 531 C CA . VAL A 1 68 ? -7.079 -0.686 8.428 1.00 96.38 68 VAL A CA 1
ATOM 532 C C . VAL A 1 68 ? -5.839 -1.566 8.410 1.00 96.38 68 VAL A C 1
ATOM 534 O O . VAL A 1 68 ? -4.874 -1.292 7.696 1.00 96.38 68 VAL A O 1
ATOM 537 N N . ILE A 1 69 ? -5.902 -2.675 9.139 1.00 96.38 69 ILE A N 1
ATOM 538 C CA . ILE A 1 69 ? -4.837 -3.670 9.175 1.00 96.38 69 ILE A CA 1
ATOM 539 C C . ILE A 1 69 ? -5.061 -4.729 8.097 1.00 96.38 69 ILE A C 1
ATOM 541 O O . ILE A 1 69 ? -6.120 -5.367 8.024 1.00 96.38 69 ILE A O 1
ATOM 545 N N . LEU A 1 70 ? -4.025 -4.945 7.290 1.00 96.19 70 LEU A N 1
ATOM 546 C CA . LEU A 1 70 ? -3.897 -6.079 6.382 1.00 96.19 70 LEU A CA 1
ATOM 547 C C . LEU A 1 70 ? -3.083 -7.174 7.072 1.00 96.19 70 LEU A C 1
ATOM 549 O O . LEU A 1 70 ? -2.080 -6.909 7.742 1.00 96.19 70 LEU A O 1
ATOM 553 N N . ARG A 1 71 ? -3.547 -8.416 6.932 1.00 94.81 71 ARG A N 1
ATOM 554 C CA . ARG A 1 71 ? -2.961 -9.569 7.623 1.00 94.81 71 ARG A CA 1
ATOM 555 C C . ARG A 1 71 ? -1.563 -9.873 7.085 1.00 94.81 71 ARG A C 1
ATOM 557 O O . ARG A 1 71 ? -1.244 -9.563 5.937 1.00 94.81 71 ARG A O 1
ATOM 564 N N . MET A 1 72 ? -0.754 -10.537 7.904 1.00 94.75 72 MET A N 1
ATOM 565 C CA . MET A 1 72 ? 0.491 -11.140 7.431 1.00 94.75 72 MET A CA 1
ATOM 566 C C . MET A 1 72 ? 0.222 -12.101 6.269 1.00 94.75 72 MET A C 1
ATOM 568 O O . MET A 1 72 ? -0.798 -12.793 6.249 1.00 94.75 72 MET A O 1
ATOM 572 N N . GLY A 1 73 ? 1.130 -12.126 5.300 1.00 94.81 73 GLY A N 1
ATOM 573 C CA . GLY A 1 73 ? 1.003 -12.962 4.112 1.00 94.81 73 GLY A CA 1
ATOM 574 C C . GLY A 1 73 ? -0.082 -12.494 3.141 1.00 94.81 73 GLY A C 1
ATOM 575 O O . GLY A 1 73 ? -0.505 -13.291 2.306 1.00 94.81 73 GLY A O 1
ATOM 576 N N . THR A 1 74 ? -0.547 -11.240 3.223 1.00 95.12 74 THR A N 1
ATOM 577 C CA . THR A 1 74 ? -1.497 -10.717 2.230 1.00 95.12 74 THR A CA 1
ATOM 578 C C . THR A 1 74 ? -0.828 -10.692 0.857 1.00 95.12 74 THR A C 1
ATOM 580 O O . THR A 1 74 ? 0.241 -10.102 0.688 1.00 95.12 74 THR A O 1
ATOM 583 N N . GLU A 1 75 ? -1.463 -11.349 -0.111 1.00 96.31 75 GLU A N 1
ATOM 584 C CA . GLU A 1 75 ? -1.054 -11.337 -1.511 1.00 96.31 75 GLU A CA 1
ATOM 585 C C . GLU A 1 75 ? -1.717 -10.162 -2.238 1.00 96.31 75 GLU A C 1
ATOM 587 O O . GLU A 1 75 ? -2.926 -9.942 -2.127 1.00 96.31 75 GLU A O 1
ATOM 592 N N . PHE A 1 76 ? -0.923 -9.421 -3.003 1.00 95.62 76 PHE A N 1
ATOM 593 C CA . PHE A 1 76 ? -1.383 -8.342 -3.864 1.00 95.62 76 PHE A CA 1
ATOM 594 C C . PHE A 1 76 ? -1.001 -8.627 -5.305 1.00 95.62 76 PHE A C 1
ATOM 596 O O . PHE A 1 76 ? 0.055 -9.188 -5.597 1.00 95.62 76 PHE A O 1
ATOM 603 N N . ARG A 1 77 ? -1.846 -8.147 -6.213 1.00 96.94 77 ARG A N 1
ATOM 604 C CA . ARG A 1 77 ? -1.524 -8.038 -7.630 1.00 96.94 77 ARG A CA 1
ATOM 605 C C . ARG A 1 77 ? -1.453 -6.571 -8.006 1.00 96.94 77 ARG A C 1
ATOM 607 O O . ARG A 1 77 ? -2.450 -5.862 -7.875 1.00 96.94 77 ARG A O 1
ATOM 614 N N . VAL A 1 78 ? -0.310 -6.147 -8.526 1.00 96.81 78 VAL A N 1
ATOM 615 C CA . VAL A 1 78 ? -0.129 -4.794 -9.055 1.00 96.81 78 VAL A CA 1
ATOM 616 C C . VAL A 1 78 ? -1.030 -4.616 -10.280 1.00 96.81 78 VAL A C 1
ATOM 618 O O . VAL A 1 78 ? -0.949 -5.384 -11.242 1.00 96.81 78 VAL A O 1
ATOM 621 N N . LYS A 1 79 ? -1.931 -3.630 -10.238 1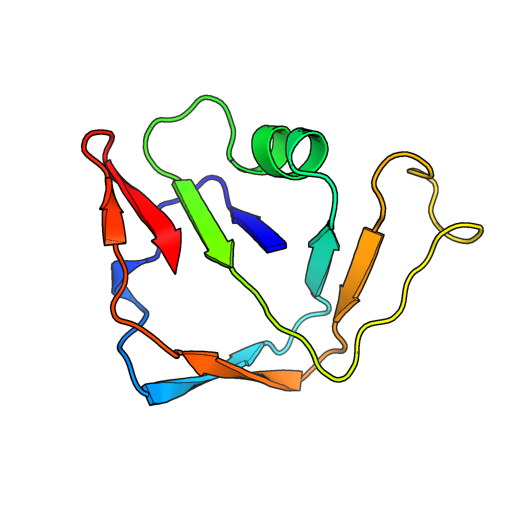.00 95.88 79 LYS A N 1
ATOM 622 C CA . LYS A 1 79 ? -2.948 -3.415 -11.285 1.00 95.88 79 LYS A CA 1
ATOM 623 C C . LYS A 1 79 ? -2.475 -2.517 -12.430 1.00 95.88 79 LYS A C 1
ATOM 625 O O . LYS A 1 79 ? -2.947 -2.687 -13.556 1.00 95.88 79 LYS A O 1
ATOM 630 N N . GLY A 1 80 ? -1.557 -1.595 -12.162 1.00 93.12 80 GLY A N 1
ATOM 631 C CA . GLY A 1 80 ? -1.024 -0.641 -13.133 1.00 93.12 80 GLY A CA 1
ATOM 632 C C . GLY A 1 80 ? 0.480 -0.472 -12.981 1.00 93.12 80 GLY A C 1
ATOM 633 O O . GLY A 1 80 ? 1.056 -0.898 -11.987 1.00 93.12 80 GLY A O 1
ATOM 634 N N . ASP A 1 81 ? 1.116 0.112 -13.988 1.00 91.81 81 ASP A N 1
ATOM 635 C CA . ASP A 1 81 ? 2.530 0.455 -13.890 1.00 91.81 81 ASP A CA 1
ATOM 636 C C . ASP A 1 81 ? 2.722 1.622 -12.907 1.00 91.81 81 ASP A C 1
ATOM 638 O O . ASP A 1 81 ? 1.860 2.509 -12.853 1.00 91.81 81 ASP A O 1
ATOM 642 N N . PRO A 1 82 ? 3.823 1.638 -12.134 1.00 91.69 82 PRO A N 1
ATOM 643 C CA . PRO A 1 82 ? 4.095 2.724 -11.207 1.00 91.69 82 PRO A CA 1
ATOM 644 C C . PRO A 1 82 ? 4.151 4.074 -11.925 1.00 91.69 82 PRO A C 1
ATOM 646 O O . PRO A 1 82 ? 4.809 4.223 -12.958 1.00 91.69 82 PRO A O 1
ATOM 649 N N . LEU A 1 83 ? 3.488 5.077 -11.356 1.00 92.25 83 LEU A N 1
ATOM 650 C CA . LEU A 1 83 ? 3.493 6.440 -11.871 1.00 92.25 83 LEU A CA 1
ATOM 651 C C . LEU A 1 83 ? 4.527 7.269 -11.110 1.00 92.25 83 LEU A C 1
ATOM 653 O O . LEU A 1 83 ? 4.294 7.675 -9.968 1.00 92.25 83 LEU A O 1
ATOM 657 N N . ALA A 1 84 ? 5.658 7.539 -11.760 1.00 89.44 84 ALA A N 1
ATOM 658 C CA . ALA A 1 84 ? 6.657 8.468 -11.249 1.00 89.44 84 ALA A CA 1
ATOM 659 C C . ALA A 1 84 ? 6.118 9.907 -11.272 1.00 89.44 84 ALA A C 1
ATOM 661 O O . ALA A 1 84 ? 5.536 10.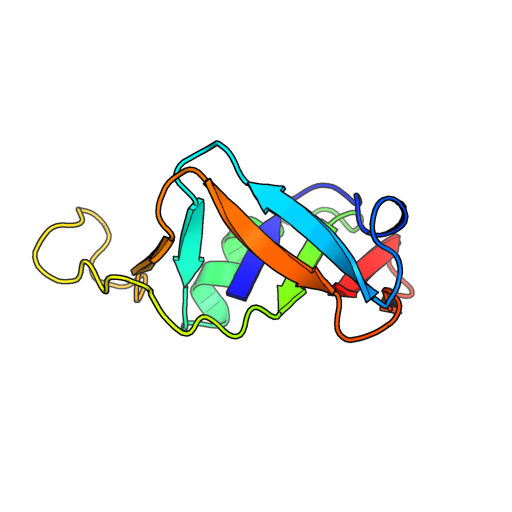356 -12.262 1.00 89.44 84 ALA A O 1
ATOM 662 N N . GLN A 1 85 ? 6.330 10.637 -10.184 1.00 84.94 85 GLN A N 1
ATOM 663 C CA . GLN A 1 85 ? 5.999 12.050 -10.060 1.00 84.94 85 GLN A CA 1
ATOM 664 C C . GLN A 1 85 ? 7.235 12.925 -10.295 1.00 84.94 85 GLN A C 1
ATOM 666 O O . GLN A 1 85 ? 8.376 12.489 -10.143 1.00 84.94 85 GLN A O 1
ATOM 671 N N . LEU A 1 86 ? 7.007 14.202 -10.621 1.00 78.62 86 LEU A N 1
ATOM 672 C CA . LEU A 1 86 ? 8.072 15.171 -10.918 1.00 78.62 86 LEU A CA 1
ATOM 673 C C . LEU A 1 86 ? 9.048 15.378 -9.745 1.00 78.62 86 LEU A C 1
ATOM 675 O O . LEU A 1 86 ? 10.202 15.739 -9.948 1.00 78.62 86 LEU A O 1
ATOM 679 N N . ASN A 1 87 ? 8.582 15.138 -8.521 1.00 78.44 87 ASN A N 1
ATOM 680 C CA . ASN A 1 87 ? 9.355 15.262 -7.292 1.00 78.44 87 ASN A CA 1
ATOM 681 C C . ASN A 1 87 ? 10.146 13.986 -6.943 1.00 78.44 87 ASN A C 1
ATOM 683 O O . ASN A 1 87 ? 10.661 13.912 -5.850 1.00 78.44 87 ASN A O 1
ATOM 687 N N . SER A 1 88 ? 10.300 12.991 -7.825 1.00 80.69 88 SER A N 1
ATOM 688 C CA . SER A 1 88 ? 10.950 11.700 -7.495 1.00 80.69 88 SER A CA 1
ATOM 689 C C . SER A 1 88 ? 10.183 10.832 -6.480 1.00 80.69 88 SER A C 1
ATOM 691 O O . SER A 1 88 ? 10.719 9.847 -5.974 1.00 80.69 88 SER A O 1
ATOM 693 N N . SER A 1 89 ? 8.909 11.147 -6.220 1.00 87.38 89 SER A N 1
ATOM 694 C CA . SER A 1 89 ? 7.978 10.227 -5.561 1.00 87.38 89 SER A CA 1
ATOM 695 C C . SER A 1 89 ? 7.303 9.311 -6.583 1.00 87.38 89 SER A C 1
ATOM 697 O O . SER A 1 89 ? 7.312 9.580 -7.787 1.00 87.38 89 SER A O 1
ATOM 699 N N . CYS A 1 90 ? 6.701 8.221 -6.119 1.00 92.19 90 CYS A N 1
ATOM 700 C CA . CYS A 1 90 ? 6.028 7.252 -6.972 1.00 92.19 90 CYS A CA 1
ATOM 701 C C . CYS A 1 90 ? 4.655 6.865 -6.419 1.00 92.19 90 CYS A C 1
ATOM 703 O O . CYS A 1 90 ? 4.455 6.749 -5.210 1.00 92.19 90 CYS A O 1
ATOM 705 N N . ILE A 1 91 ? 3.700 6.628 -7.315 1.00 93.12 91 ILE A N 1
ATOM 706 C CA . ILE A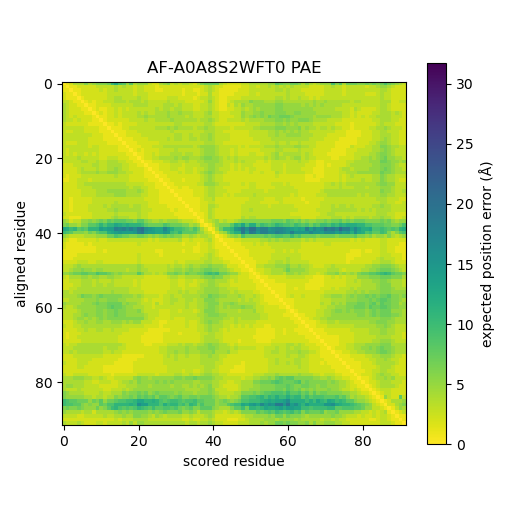 1 91 ? 2.415 6.004 -6.988 1.00 93.12 91 ILE A CA 1
ATOM 707 C C . ILE A 1 91 ? 2.428 4.579 -7.531 1.00 93.12 91 ILE A C 1
ATOM 709 O O . ILE A 1 91 ? 2.802 4.375 -8.685 1.00 93.12 91 ILE A O 1
ATOM 713 N N . VAL A 1 92 ? 2.024 3.621 -6.699 1.00 92.31 92 VAL A N 1
ATOM 714 C CA . VAL A 1 92 ? 1.887 2.197 -7.043 1.00 92.31 92 VAL A CA 1
ATOM 715 C C . VAL A 1 92 ? 0.455 1.746 -6.801 1.00 92.31 92 VAL A C 1
ATOM 717 O O . VAL A 1 92 ? -0.081 2.057 -5.710 1.00 92.31 92 VAL A O 1
#

Foldseek 3Di:
DAKALAAPLVVDAAQDKDWAQDKDKDAPDPVLRVVNNPPALGMEAEDDDDPDWDQQQVNDPCNVRSITIDDGGDMDGHHHRWDQDPSNYIYD

pLDDT: mean 92.49, std 4.78, range [69.0, 96.94]

Organism: NCBI:txid392030